Protein AF-A0A534LJ75-F1 (afdb_monomer_lite)

Structure (mmCIF, N/CA/C/O backbone):
data_AF-A0A534LJ75-F1
#
_entry.id   AF-A0A534LJ75-F1
#
loop_
_atom_site.group_PDB
_atom_site.id
_atom_site.type_symbol
_atom_site.label_atom_id
_atom_site.label_alt_id
_atom_site.label_comp_id
_atom_site.label_asym_id
_atom_site.label_entity_id
_atom_site.label_seq_id
_atom_site.pdbx_PDB_ins_code
_atom_site.Cartn_x
_atom_site.Cartn_y
_atom_site.Cartn_z
_atom_site.occupancy
_atom_site.B_iso_or_equiv
_atom_site.auth_seq_id
_atom_site.auth_comp_id
_atom_site.auth_asym_id
_atom_site.auth_atom_id
_atom_site.pdbx_PDB_model_num
ATOM 1 N N . MET A 1 1 ? 40.874 8.052 -9.490 1.00 54.94 1 MET A N 1
ATOM 2 C CA . MET A 1 1 ? 39.662 7.259 -9.179 1.00 54.94 1 MET A CA 1
ATOM 3 C C . MET A 1 1 ? 38.559 7.727 -10.113 1.00 54.94 1 MET A C 1
ATOM 5 O O . MET A 1 1 ? 38.225 8.900 -10.085 1.00 54.94 1 MET A O 1
ATOM 9 N N . THR A 1 2 ? 38.122 6.876 -11.039 1.00 57.59 2 THR A N 1
ATOM 10 C CA . THR A 1 2 ? 37.406 7.280 -12.259 1.00 57.59 2 THR A CA 1
ATOM 11 C C . THR A 1 2 ? 35.948 7.669 -11.994 1.00 57.59 2 THR A C 1
ATOM 13 O O . THR A 1 2 ? 35.212 6.943 -11.323 1.00 57.59 2 THR A O 1
ATOM 16 N N . ALA A 1 3 ? 35.532 8.816 -12.541 1.00 67.00 3 ALA A N 1
ATOM 17 C CA . ALA A 1 3 ? 34.209 9.431 -12.376 1.00 67.00 3 ALA A CA 1
ATOM 18 C C . ALA A 1 3 ? 33.024 8.494 -12.701 1.00 67.00 3 ALA A C 1
ATOM 20 O O . ALA A 1 3 ? 31.932 8.661 -12.165 1.00 67.00 3 ALA A O 1
ATOM 21 N N . GLU A 1 4 ? 33.240 7.465 -13.522 1.00 65.06 4 GLU A N 1
ATOM 22 C CA . GLU A 1 4 ? 32.269 6.401 -13.811 1.00 65.06 4 GLU A CA 1
ATOM 23 C C . GLU A 1 4 ? 31.831 5.614 -12.569 1.00 65.06 4 GLU A C 1
ATOM 25 O O . GLU A 1 4 ? 30.637 5.414 -12.357 1.00 65.06 4 GLU A O 1
ATOM 30 N N . ARG A 1 5 ? 32.763 5.223 -11.686 1.00 68.62 5 ARG A N 1
ATOM 31 C CA . ARG A 1 5 ? 32.411 4.461 -10.470 1.00 68.62 5 ARG A CA 1
ATOM 32 C C . ARG A 1 5 ? 31.616 5.299 -9.473 1.00 68.62 5 ARG A C 1
ATOM 34 O O . ARG A 1 5 ? 30.795 4.757 -8.739 1.00 68.62 5 ARG A O 1
ATOM 41 N N . GLN A 1 6 ? 31.850 6.611 -9.445 1.00 69.31 6 GLN A N 1
ATOM 42 C CA . GLN A 1 6 ? 31.080 7.536 -8.611 1.00 69.31 6 GLN A CA 1
ATOM 43 C C . GLN A 1 6 ? 29.650 7.703 -9.133 1.00 69.31 6 GLN A C 1
ATOM 45 O O . GLN A 1 6 ? 28.719 7.671 -8.333 1.00 69.31 6 GLN A O 1
ATOM 50 N N . LYS A 1 7 ? 29.460 7.792 -10.457 1.00 71.56 7 LYS A N 1
ATOM 51 C CA . LYS A 1 7 ? 28.126 7.838 -11.078 1.00 71.56 7 LYS A CA 1
ATOM 52 C C . LYS A 1 7 ? 27.328 6.557 -10.820 1.00 71.56 7 LYS A C 1
ATOM 54 O O . LYS A 1 7 ? 26.170 6.644 -10.428 1.00 71.56 7 LYS A O 1
ATOM 59 N N . ILE A 1 8 ? 27.958 5.387 -10.956 1.00 75.38 8 ILE A N 1
ATOM 60 C CA . ILE A 1 8 ? 27.318 4.088 -10.676 1.00 75.38 8 ILE A CA 1
ATOM 61 C C . ILE A 1 8 ? 26.904 3.991 -9.201 1.00 75.38 8 ILE A C 1
ATOM 63 O O . ILE A 1 8 ? 25.769 3.635 -8.897 1.00 75.38 8 ILE A O 1
ATOM 67 N N . ARG A 1 9 ? 27.784 4.390 -8.274 1.00 75.50 9 ARG A N 1
ATOM 68 C CA . ARG A 1 9 ? 27.487 4.373 -6.833 1.00 75.50 9 ARG A CA 1
ATOM 69 C C . ARG A 1 9 ? 26.383 5.369 -6.448 1.00 75.50 9 ARG A C 1
ATOM 71 O O . ARG A 1 9 ? 25.572 5.070 -5.577 1.00 75.50 9 ARG A O 1
ATOM 78 N N . ALA A 1 10 ? 26.331 6.531 -7.099 1.00 77.19 10 ALA A N 1
ATOM 79 C CA . ALA A 1 10 ? 25.258 7.505 -6.910 1.00 77.19 10 ALA A CA 1
ATOM 80 C C . ALA A 1 10 ? 23.911 6.987 -7.443 1.00 77.19 10 ALA A C 1
ATOM 82 O O . ALA A 1 10 ? 22.894 7.148 -6.775 1.00 77.19 10 ALA A O 1
ATOM 83 N N . ALA A 1 11 ? 23.906 6.316 -8.599 1.00 74.44 11 ALA A N 1
ATOM 84 C CA . ALA A 1 11 ? 22.708 5.687 -9.153 1.00 74.44 11 ALA A CA 1
ATOM 85 C C . ALA A 1 11 ? 22.174 4.567 -8.243 1.00 74.44 11 ALA A C 1
ATOM 87 O O . ALA A 1 11 ? 20.975 4.503 -7.980 1.00 74.44 11 ALA A O 1
ATOM 88 N N . GLU A 1 12 ? 23.057 3.732 -7.694 1.00 78.88 12 GLU A N 1
ATOM 89 C CA . GLU A 1 12 ? 22.684 2.676 -6.748 1.00 78.88 12 GLU A CA 1
ATOM 90 C C . GLU A 1 12 ? 22.124 3.248 -5.435 1.00 78.88 12 GLU A C 1
ATOM 92 O O . GLU A 1 12 ? 21.124 2.759 -4.904 1.00 78.88 12 GLU A O 1
ATOM 97 N N . TRP A 1 13 ? 22.721 4.330 -4.927 1.00 83.50 13 TRP A N 1
ATOM 98 C CA . TRP A 1 13 ? 22.220 5.030 -3.745 1.00 83.50 13 TRP A CA 1
ATOM 99 C C . TRP A 1 13 ? 20.840 5.655 -3.988 1.00 83.50 13 TRP A C 1
ATOM 101 O O . TRP A 1 13 ? 19.935 5.462 -3.177 1.00 83.50 13 TRP A O 1
ATOM 111 N N . LEU A 1 14 ? 20.647 6.325 -5.129 1.00 78.56 14 LEU A N 1
ATOM 112 C CA . LEU A 1 14 ? 19.354 6.891 -5.528 1.00 78.56 14 LEU A CA 1
ATOM 113 C C . LEU A 1 14 ? 18.283 5.810 -5.686 1.00 78.56 14 LEU A C 1
ATOM 115 O O . LEU A 1 14 ? 17.156 5.996 -5.232 1.00 78.56 14 LEU A O 1
ATOM 119 N N . TYR A 1 15 ? 18.631 4.665 -6.273 1.00 77.19 15 TYR A N 1
ATOM 120 C CA . TYR A 1 15 ? 17.716 3.535 -6.403 1.00 77.19 15 TYR A CA 1
ATOM 121 C C . TYR A 1 15 ? 17.271 3.004 -5.033 1.00 77.19 15 TYR A C 1
ATOM 123 O O . TYR A 1 15 ? 16.075 2.850 -4.786 1.00 77.1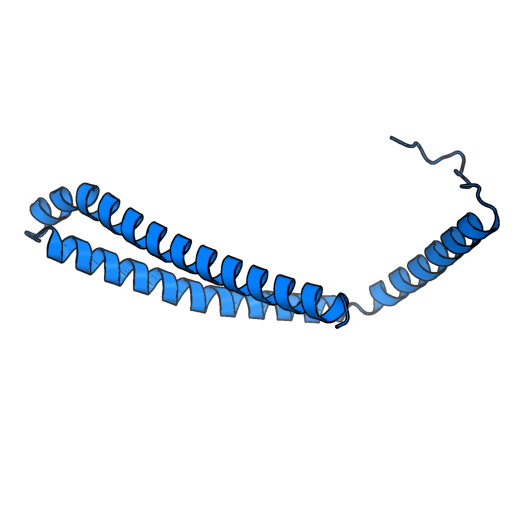9 15 TYR A O 1
ATOM 131 N N . ARG A 1 16 ? 18.211 2.796 -4.102 1.00 80.44 16 ARG A N 1
ATOM 132 C CA . ARG A 1 16 ? 17.905 2.342 -2.733 1.00 80.44 16 ARG A CA 1
ATOM 133 C C . ARG A 1 16 ? 17.085 3.362 -1.948 1.00 80.44 16 ARG A C 1
ATOM 135 O O . ARG A 1 16 ? 16.189 2.973 -1.196 1.00 80.44 16 ARG A O 1
ATOM 142 N N . TRP A 1 17 ? 17.371 4.649 -2.132 1.00 77.94 17 TRP A N 1
ATOM 143 C CA . TRP A 1 17 ? 16.600 5.738 -1.539 1.00 77.94 17 TRP A CA 1
ATOM 144 C C . TRP A 1 17 ? 15.164 5.741 -2.061 1.00 77.94 17 TRP A C 1
ATOM 146 O O . TRP A 1 17 ? 14.222 5.779 -1.275 1.00 77.94 17 TRP A O 1
ATOM 156 N N . ASN A 1 18 ? 14.988 5.641 -3.379 1.00 78.06 18 ASN A N 1
ATOM 157 C CA . ASN A 1 18 ? 13.671 5.602 -4.004 1.00 78.06 18 ASN A CA 1
ATOM 158 C C . ASN A 1 18 ? 12.859 4.385 -3.533 1.00 78.06 18 ASN A C 1
ATOM 160 O O . ASN A 1 18 ? 11.692 4.513 -3.171 1.00 78.06 18 ASN A O 1
ATOM 164 N N . LEU A 1 19 ? 13.503 3.219 -3.447 1.00 75.62 19 LEU A N 1
ATOM 165 C CA . LEU A 1 19 ? 12.875 1.988 -2.970 1.00 75.62 19 LEU A CA 1
ATOM 166 C C . LEU A 1 19 ? 12.444 2.113 -1.499 1.00 75.62 19 LEU A C 1
ATOM 168 O O . LEU A 1 19 ? 11.319 1.764 -1.150 1.00 75.62 19 LEU A O 1
ATOM 172 N N . SER A 1 20 ? 13.291 2.702 -0.652 1.00 73.12 20 SER A N 1
ATOM 173 C CA . SER A 1 20 ? 12.959 2.979 0.754 1.00 73.12 20 SER A CA 1
ATOM 174 C C . SER A 1 20 ? 11.810 3.981 0.889 1.00 73.12 20 SER A C 1
ATOM 176 O O . SER A 1 20 ? 10.876 3.745 1.651 1.00 73.12 20 SER A O 1
ATOM 178 N N . SER A 1 21 ? 11.841 5.071 0.119 1.00 73.50 21 SER A N 1
ATOM 179 C CA . SER A 1 21 ? 10.791 6.097 0.113 1.00 73.50 21 SER A CA 1
ATOM 180 C C . SER A 1 21 ? 9.439 5.519 -0.316 1.00 73.50 21 SER A C 1
ATOM 182 O O . SER A 1 21 ? 8.412 5.799 0.300 1.00 73.50 21 SER A O 1
ATOM 184 N N . SER A 1 22 ? 9.444 4.638 -1.321 1.00 73.88 22 SER A N 1
ATOM 185 C CA . SER A 1 22 ? 8.246 3.934 -1.781 1.00 73.88 22 SER A CA 1
ATOM 186 C C . SER A 1 22 ? 7.654 3.031 -0.691 1.00 73.88 22 SER A C 1
ATOM 188 O O . SER A 1 22 ? 6.453 3.104 -0.430 1.00 73.88 22 SER A O 1
ATOM 190 N N . ILE A 1 23 ? 8.485 2.249 0.009 1.00 80.69 23 ILE A N 1
ATOM 191 C CA . ILE A 1 23 ? 8.030 1.393 1.118 1.00 80.69 23 ILE A CA 1
ATOM 192 C C . ILE A 1 23 ? 7.443 2.234 2.257 1.00 80.69 23 ILE A C 1
ATOM 194 O O . ILE A 1 23 ? 6.367 1.916 2.762 1.00 80.69 23 ILE A O 1
ATOM 198 N N . ILE A 1 24 ? 8.115 3.322 2.645 1.00 81.25 24 ILE A N 1
ATOM 199 C CA . ILE A 1 24 ? 7.640 4.220 3.708 1.00 81.25 24 ILE A CA 1
ATOM 200 C C . ILE A 1 24 ? 6.282 4.822 3.335 1.00 81.25 24 ILE A C 1
ATOM 202 O O . ILE A 1 24 ? 5.382 4.852 4.173 1.00 81.25 24 ILE A O 1
ATOM 206 N N . GLY A 1 25 ? 6.112 5.244 2.078 1.00 82.31 25 GLY A N 1
ATOM 207 C CA . GLY A 1 25 ? 4.839 5.747 1.570 1.00 82.31 25 GLY A CA 1
ATOM 208 C C . GLY A 1 25 ? 3.711 4.728 1.724 1.00 82.31 25 GLY A C 1
ATOM 209 O O . GLY A 1 25 ? 2.671 5.058 2.283 1.00 82.31 25 GLY A O 1
ATOM 210 N N . ILE A 1 26 ? 3.941 3.473 1.323 1.00 83.06 26 ILE A N 1
ATOM 211 C CA . ILE A 1 26 ? 2.951 2.391 1.455 1.00 83.06 26 ILE A CA 1
ATOM 212 C C . ILE A 1 26 ? 2.562 2.179 2.922 1.00 83.06 26 ILE A C 1
ATOM 214 O O . ILE A 1 26 ? 1.375 2.130 3.247 1.00 83.06 26 ILE A O 1
ATOM 218 N N . VAL A 1 27 ? 3.546 2.087 3.820 1.00 84.06 27 VAL A N 1
ATOM 219 C CA . VAL A 1 27 ? 3.294 1.898 5.257 1.00 84.06 27 VAL A CA 1
ATOM 220 C C . VAL A 1 27 ? 2.492 3.069 5.824 1.00 84.06 27 VAL A C 1
ATOM 222 O O . VAL A 1 27 ? 1.510 2.855 6.535 1.00 84.06 27 VAL A O 1
ATOM 225 N N . PHE A 1 28 ? 2.861 4.302 5.475 1.00 88.00 28 PHE A N 1
ATOM 226 C CA . PHE A 1 28 ? 2.150 5.496 5.918 1.00 88.00 28 PHE A CA 1
ATOM 227 C C . PHE A 1 28 ? 0.707 5.532 5.402 1.00 88.00 28 PHE A C 1
ATOM 229 O O . PHE A 1 28 ? -0.210 5.839 6.165 1.00 88.00 28 PHE A O 1
ATOM 236 N N . THR A 1 29 ? 0.474 5.167 4.138 1.00 85.81 29 THR A N 1
ATOM 237 C CA . THR A 1 29 ? -0.875 5.070 3.570 1.00 85.81 29 THR A CA 1
ATOM 238 C C . THR A 1 29 ? -1.716 4.023 4.298 1.00 85.81 29 THR A C 1
ATOM 240 O O . THR A 1 29 ? -2.858 4.316 4.641 1.00 85.81 29 THR A O 1
ATOM 243 N N . ILE A 1 30 ? -1.163 2.841 4.596 1.00 86.69 30 ILE A N 1
ATOM 244 C CA . ILE A 1 30 ? -1.877 1.786 5.335 1.00 86.69 30 ILE A CA 1
ATOM 245 C C . ILE A 1 30 ? -2.233 2.257 6.749 1.00 86.69 30 ILE A C 1
ATOM 247 O O . ILE A 1 30 ? -3.378 2.109 7.171 1.00 86.69 30 ILE A O 1
ATOM 251 N N . LEU A 1 31 ? -1.285 2.865 7.470 1.00 87.75 31 LEU A N 1
ATOM 252 C CA . LEU A 1 31 ? -1.520 3.388 8.819 1.00 87.75 31 LEU A CA 1
ATOM 253 C C . LEU A 1 31 ? -2.562 4.512 8.827 1.00 87.75 31 LEU A C 1
ATOM 255 O O . LEU A 1 31 ? -3.451 4.525 9.677 1.00 87.75 31 LEU A O 1
ATOM 259 N N . THR A 1 32 ? -2.488 5.427 7.859 1.00 87.75 32 THR A N 1
ATOM 260 C CA . THR A 1 32 ? -3.455 6.524 7.711 1.00 87.75 32 THR A CA 1
ATOM 261 C C . THR A 1 32 ? -4.843 5.980 7.405 1.00 87.75 32 THR A C 1
ATOM 263 O O . THR A 1 32 ? -5.814 6.363 8.054 1.00 87.75 32 THR A O 1
ATOM 266 N N . PHE A 1 33 ? -4.937 5.041 6.462 1.00 87.88 33 PHE A N 1
ATOM 267 C CA . PHE A 1 33 ? -6.186 4.372 6.119 1.00 87.88 33 PHE A CA 1
ATOM 268 C C . PHE A 1 33 ? -6.783 3.676 7.344 1.00 87.88 33 PHE A C 1
ATOM 270 O O . PHE A 1 33 ? -7.944 3.911 7.669 1.00 87.88 33 PHE A O 1
ATOM 277 N N . MET A 1 34 ? -5.982 2.895 8.075 1.00 89.06 34 MET A N 1
ATOM 278 C CA . MET A 1 34 ? -6.412 2.256 9.316 1.00 89.06 34 MET A CA 1
ATOM 279 C C . MET A 1 34 ? -6.925 3.267 10.337 1.00 89.06 34 MET A C 1
ATOM 281 O O . MET A 1 34 ? -8.001 3.058 10.889 1.00 89.06 34 MET A O 1
ATOM 285 N N . GLY A 1 35 ? -6.189 4.350 10.593 1.00 87.25 35 GLY A N 1
ATOM 286 C CA . GLY A 1 35 ? -6.583 5.362 11.572 1.00 87.25 35 GLY A CA 1
ATOM 287 C C . GLY A 1 35 ? -7.906 6.032 11.206 1.00 87.25 35 GLY A C 1
ATOM 288 O O . GLY A 1 35 ? -8.835 6.055 12.013 1.00 87.25 35 GLY A O 1
ATOM 289 N N . VAL A 1 36 ? -8.023 6.508 9.963 1.00 90.62 36 VAL A N 1
ATOM 290 C CA . VAL A 1 36 ? -9.232 7.177 9.463 1.00 90.62 36 VAL A CA 1
ATOM 291 C C . VAL A 1 36 ? -10.429 6.230 9.492 1.00 90.62 36 VAL A C 1
ATOM 293 O O . VAL A 1 36 ? -11.469 6.572 10.052 1.00 90.62 36 VAL A O 1
ATOM 296 N N . PHE A 1 37 ? -10.292 5.017 8.956 1.00 88.62 37 PHE A N 1
ATOM 297 C CA . PHE A 1 37 ? -11.403 4.066 8.912 1.00 88.62 37 PHE A CA 1
ATOM 298 C C . PHE A 1 37 ? -11.774 3.527 10.292 1.00 88.62 37 PHE A C 1
ATOM 300 O O . PHE A 1 37 ? -12.952 3.296 10.539 1.00 88.62 37 PHE A O 1
ATOM 307 N N . THR A 1 38 ? -10.823 3.384 11.216 1.00 87.88 38 THR A N 1
ATOM 308 C CA . THR A 1 38 ? -11.130 2.999 12.603 1.00 87.88 38 THR A CA 1
ATOM 309 C C . THR A 1 38 ? -11.944 4.079 13.307 1.00 87.88 38 THR A C 1
ATOM 311 O O . THR A 1 38 ? -12.872 3.752 14.039 1.00 87.88 38 THR A O 1
ATOM 314 N N . LEU A 1 39 ? -11.649 5.361 13.076 1.00 88.56 39 LEU A N 1
ATOM 315 C CA . LEU A 1 39 ? -12.428 6.460 13.652 1.00 88.56 39 LEU A CA 1
ATOM 316 C C . LEU A 1 39 ? -13.819 6.578 13.020 1.00 88.56 39 LEU A C 1
ATOM 318 O O . LEU A 1 39 ? -14.794 6.794 13.732 1.00 88.56 39 LEU A O 1
ATOM 322 N N . VAL A 1 40 ? -13.921 6.404 11.701 1.00 89.75 40 VAL A N 1
ATOM 323 C CA . VAL A 1 40 ? -15.192 6.520 10.967 1.00 89.75 40 VAL A CA 1
ATOM 324 C C . VAL A 1 40 ? -16.112 5.325 11.226 1.00 89.75 40 VAL A C 1
ATOM 326 O O . VAL A 1 40 ? -17.304 5.499 11.464 1.00 89.75 40 VAL A O 1
ATOM 329 N N . LEU A 1 41 ? -15.576 4.103 11.187 1.00 85.50 41 LEU A N 1
ATOM 330 C CA . LEU A 1 41 ? -16.351 2.872 11.358 1.00 85.50 41 LEU A CA 1
ATOM 331 C C . LEU A 1 41 ? -16.439 2.424 12.818 1.00 85.50 41 LEU A C 1
ATOM 333 O O . LEU A 1 41 ? -17.324 1.641 13.152 1.00 85.50 41 LEU A O 1
ATOM 337 N N . GLY A 1 42 ? -15.559 2.914 13.692 1.00 84.38 42 GLY A N 1
ATOM 338 C CA . GLY A 1 42 ? -15.537 2.587 15.118 1.00 84.38 42 GLY A CA 1
ATOM 339 C C . GLY A 1 42 ? -16.907 2.700 15.787 1.00 84.38 42 GLY A C 1
ATOM 340 O O . GLY A 1 42 ? -17.359 1.697 16.341 1.00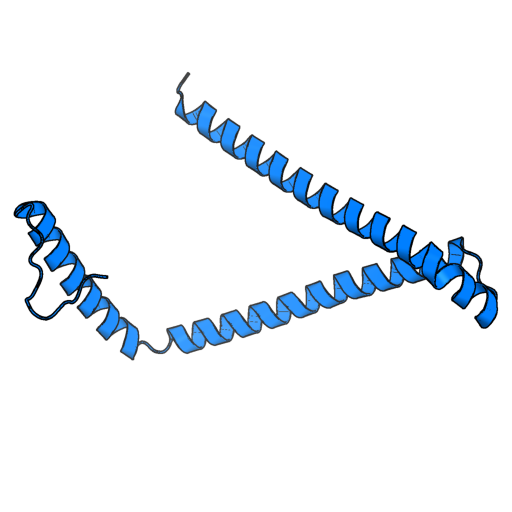 84.38 42 GLY A O 1
ATOM 341 N N . PRO A 1 43 ? -17.616 3.841 15.679 1.00 86.12 43 PRO A N 1
ATOM 342 C CA . PRO A 1 43 ? -18.964 3.996 16.227 1.00 86.12 43 PRO A CA 1
ATOM 343 C C . PRO A 1 43 ? -19.947 2.966 15.663 1.00 86.12 43 PRO A C 1
ATOM 345 O O . PRO A 1 43 ? -20.633 2.290 16.420 1.00 86.12 43 PRO A O 1
ATOM 348 N N . ILE A 1 44 ? -19.937 2.756 14.342 1.00 86.06 44 ILE A N 1
ATOM 349 C CA . ILE A 1 44 ? -20.844 1.823 13.657 1.00 86.06 44 ILE A CA 1
ATOM 350 C C . ILE A 1 44 ? -20.627 0.386 14.146 1.00 86.06 44 ILE A C 1
ATOM 352 O O . ILE A 1 44 ? -21.591 -0.328 14.423 1.00 86.06 44 ILE A O 1
ATOM 356 N N . PHE A 1 45 ? -19.372 -0.050 14.277 1.00 82.88 45 PHE A N 1
ATOM 357 C CA . PHE A 1 45 ? -19.052 -1.387 14.782 1.00 82.88 45 PHE A CA 1
ATOM 358 C C . PHE A 1 45 ? -19.324 -1.531 16.280 1.00 82.88 45 PHE A C 1
ATOM 360 O O . PHE A 1 45 ? -19.770 -2.593 16.714 1.00 82.88 45 PHE A O 1
ATOM 367 N N . THR A 1 46 ? -19.105 -0.473 17.060 1.00 84.69 46 THR A N 1
ATOM 368 C CA . THR A 1 46 ? -19.396 -0.471 18.500 1.00 84.69 46 THR A CA 1
ATOM 369 C C . THR A 1 46 ? -20.902 -0.582 18.738 1.00 84.69 46 THR A C 1
ATOM 371 O O . THR A 1 46 ? -21.337 -1.409 19.530 1.00 84.69 46 THR A O 1
ATOM 374 N N . GLU A 1 47 ? -21.714 0.180 18.005 1.00 85.69 47 GLU A N 1
ATOM 375 C CA . GLU A 1 47 ? -23.175 0.184 18.143 1.00 85.69 47 GLU A CA 1
ATOM 376 C C . GLU A 1 47 ? -23.831 -1.099 17.617 1.00 85.69 47 GLU A C 1
ATOM 378 O O . GLU A 1 47 ? -24.771 -1.608 18.222 1.00 85.69 47 GLU A O 1
ATOM 383 N N . ARG A 1 48 ? -23.355 -1.638 16.486 1.00 85.19 48 ARG A N 1
ATOM 384 C CA . ARG A 1 48 ? -23.958 -2.819 15.838 1.00 85.19 48 ARG A CA 1
ATOM 385 C C . ARG A 1 48 ? -23.474 -4.145 16.419 1.00 85.19 48 ARG A C 1
ATOM 387 O O . ARG A 1 48 ? -24.251 -5.092 16.479 1.00 85.19 48 ARG A O 1
ATOM 394 N N . PHE A 1 49 ? -22.195 -4.226 16.781 1.00 81.50 49 PHE A N 1
ATOM 395 C CA . PHE A 1 49 ? -21.525 -5.481 17.139 1.00 81.50 49 PHE A CA 1
ATOM 396 C C . PHE A 1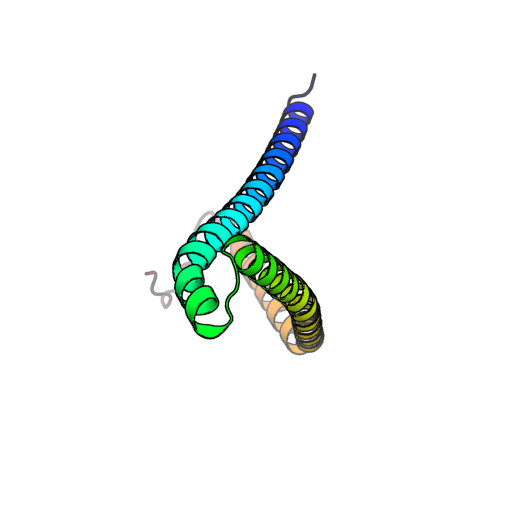 49 ? -20.906 -5.464 18.543 1.00 81.50 49 PHE A C 1
ATOM 398 O O . PHE A 1 49 ? -20.410 -6.494 18.991 1.00 81.50 49 PHE A O 1
ATOM 405 N N . GLY A 1 50 ? -20.922 -4.326 19.249 1.00 83.88 50 GLY A N 1
ATOM 406 C CA . GLY A 1 50 ? -20.322 -4.204 20.581 1.00 83.88 50 GLY A CA 1
ATOM 407 C C . GLY A 1 50 ? -18.791 -4.233 20.582 1.00 83.88 50 GLY A C 1
ATOM 408 O O . GLY A 1 50 ? -18.190 -4.459 21.632 1.00 83.88 50 GLY A O 1
ATOM 409 N N . PHE A 1 5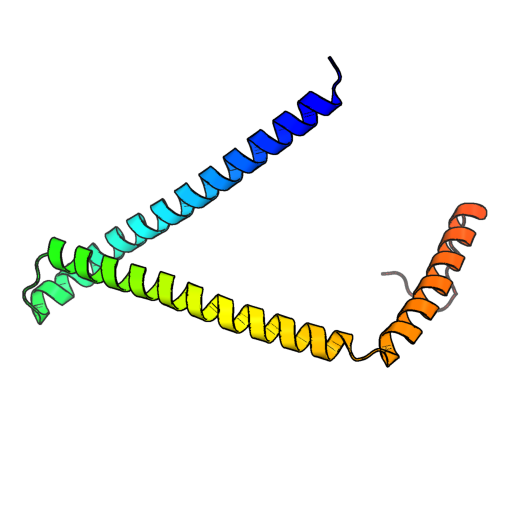1 ? -18.142 -4.047 19.428 1.00 87.25 51 PHE A N 1
ATOM 410 C CA . PHE A 1 51 ? -16.683 -4.100 19.341 1.00 87.25 51 PHE A CA 1
ATOM 411 C C . PHE A 1 51 ? -16.020 -2.845 19.898 1.00 87.25 51 PHE A C 1
ATOM 413 O O . PHE A 1 51 ? -16.498 -1.731 19.728 1.00 87.25 51 PHE A O 1
ATOM 420 N N . THR A 1 52 ? -14.858 -3.030 20.518 1.00 87.38 52 THR A N 1
ATOM 421 C CA . THR A 1 52 ? -13.987 -1.915 20.913 1.00 87.38 52 THR A CA 1
ATOM 422 C C . THR A 1 52 ? -13.243 -1.344 19.702 1.00 87.38 52 THR A C 1
ATOM 424 O O . THR A 1 52 ? -12.989 -2.054 18.728 1.00 87.38 52 THR A O 1
ATOM 427 N N . TYR A 1 53 ? -12.795 -0.085 19.777 1.00 83.69 53 TYR A N 1
ATOM 428 C CA . TYR A 1 53 ? -11.983 0.539 18.718 1.00 83.69 53 TYR A CA 1
ATOM 429 C C . TYR A 1 53 ? -10.752 -0.294 18.325 1.00 83.69 53 TYR A C 1
ATOM 431 O O . TYR A 1 53 ? -10.410 -0.367 17.147 1.00 83.69 53 TYR A O 1
ATOM 439 N N . PHE A 1 54 ? -10.117 -0.971 19.288 1.00 85.56 54 PHE A N 1
ATOM 440 C CA . PHE A 1 54 ? -8.976 -1.849 19.022 1.00 85.56 54 PHE A CA 1
ATOM 441 C C . PHE A 1 54 ? -9.364 -3.082 18.192 1.00 85.56 54 PHE A C 1
ATOM 443 O O . PHE A 1 54 ? -8.666 -3.436 17.245 1.00 85.56 54 PHE A O 1
ATOM 450 N N . GLN A 1 55 ? -10.497 -3.717 18.507 1.00 86.75 55 GLN A N 1
ATOM 451 C CA . GLN A 1 55 ? -11.007 -4.856 17.736 1.00 86.75 55 GLN A CA 1
ATOM 452 C C . GLN A 1 55 ? -11.392 -4.441 16.314 1.00 86.75 55 GLN A C 1
ATOM 454 O O . GLN A 1 55 ? -11.042 -5.137 15.362 1.00 86.75 55 GLN A O 1
ATOM 459 N N . THR A 1 56 ? -12.037 -3.282 16.156 1.00 86.69 56 THR A N 1
ATOM 460 C CA . THR A 1 56 ? -12.355 -2.714 14.839 1.00 86.69 56 THR A CA 1
ATOM 461 C C . THR A 1 56 ? -11.085 -2.449 14.028 1.00 86.69 56 THR A C 1
ATOM 463 O O . THR A 1 56 ? -11.015 -2.838 12.863 1.00 86.69 56 THR A O 1
ATOM 466 N N . ALA A 1 57 ? -10.048 -1.870 14.642 1.00 86.81 57 ALA A N 1
ATOM 467 C CA . ALA A 1 57 ? -8.760 -1.644 13.984 1.00 86.81 57 ALA A CA 1
ATOM 468 C C . ALA A 1 57 ? -8.103 -2.955 13.525 1.00 86.81 57 ALA A C 1
ATOM 470 O O . ALA A 1 57 ? -7.586 -3.032 12.412 1.00 86.81 57 ALA A O 1
ATOM 471 N N . LEU A 1 58 ? -8.146 -3.998 14.359 1.00 89.88 58 LEU A N 1
ATOM 472 C CA . LEU A 1 58 ? -7.556 -5.300 14.050 1.00 89.88 58 LEU A CA 1
ATOM 473 C C . LEU A 1 58 ? -8.305 -6.007 12.910 1.00 89.88 58 LEU A C 1
ATOM 475 O O . LEU A 1 58 ? -7.673 -6.549 12.004 1.00 89.88 58 LEU A O 1
ATOM 479 N N . LEU A 1 59 ? -9.639 -5.945 12.900 1.00 88.50 59 LEU A N 1
ATOM 480 C CA . LEU A 1 59 ? -10.456 -6.459 11.796 1.00 88.50 59 LEU A CA 1
ATOM 481 C C . LEU A 1 59 ? -10.163 -5.728 10.484 1.00 88.50 59 LEU A C 1
ATOM 483 O O . LEU A 1 59 ? -9.962 -6.373 9.455 1.00 88.50 59 LEU A O 1
ATOM 487 N N . LEU A 1 60 ? -10.090 -4.395 10.519 1.00 88.19 60 LEU A N 1
ATOM 488 C CA . LEU A 1 60 ? -9.734 -3.592 9.350 1.00 88.19 60 LEU A CA 1
ATOM 489 C C . LEU A 1 60 ? -8.323 -3.916 8.853 1.00 88.19 60 LEU A C 1
ATOM 491 O O . LEU A 1 60 ? -8.118 -4.036 7.649 1.00 88.19 60 LEU A O 1
ATOM 495 N N . PHE A 1 61 ? -7.366 -4.122 9.758 1.00 88.88 61 PHE A N 1
ATOM 496 C CA . PHE A 1 61 ? -6.009 -4.523 9.396 1.00 88.88 61 PHE A CA 1
ATOM 497 C C . PHE A 1 61 ? -5.978 -5.874 8.671 1.00 88.88 61 PHE A C 1
ATOM 499 O O . PHE A 1 61 ? -5.368 -5.987 7.607 1.00 88.88 61 PHE A O 1
ATOM 506 N N . LEU A 1 62 ? -6.676 -6.886 9.199 1.00 91.56 62 LEU A N 1
ATOM 507 C CA . LEU A 1 62 ? -6.778 -8.201 8.557 1.00 91.56 62 LEU A CA 1
ATOM 508 C C . LEU A 1 62 ? -7.486 -8.124 7.202 1.00 91.56 62 LEU A C 1
ATOM 510 O O . LEU A 1 62 ? -7.057 -8.770 6.246 1.00 91.56 62 LEU A O 1
ATOM 514 N N . PHE A 1 63 ? -8.537 -7.311 7.101 1.00 90.25 63 PHE A N 1
ATOM 515 C CA . PHE A 1 63 ? -9.237 -7.079 5.844 1.00 90.25 63 PHE A CA 1
ATOM 516 C C . PHE A 1 63 ? -8.312 -6.453 4.794 1.00 90.25 63 PHE A C 1
ATOM 518 O O . PHE A 1 63 ? -8.219 -6.958 3.678 1.00 90.25 63 PHE A O 1
ATOM 525 N N . VAL A 1 64 ? -7.571 -5.404 5.161 1.00 88.38 64 VAL A N 1
ATOM 526 C CA . VAL A 1 64 ? -6.603 -4.746 4.272 1.00 88.38 64 VAL A CA 1
ATOM 527 C C . VAL A 1 64 ? -5.502 -5.717 3.845 1.00 88.38 64 VAL A C 1
ATOM 529 O O . VAL A 1 64 ? -5.192 -5.784 2.658 1.00 88.38 64 VAL A O 1
ATOM 532 N N . LEU A 1 65 ? -4.958 -6.524 4.761 1.00 90.38 65 LEU A N 1
ATOM 533 C CA . LEU A 1 65 ? -4.005 -7.587 4.421 1.00 90.38 65 LEU A CA 1
ATOM 534 C C . LEU A 1 65 ? -4.587 -8.573 3.402 1.00 90.38 65 LEU A C 1
ATOM 536 O O . LEU A 1 65 ? -3.926 -8.899 2.417 1.00 90.38 65 LEU A O 1
ATOM 540 N N . GLY A 1 66 ? -5.832 -9.008 3.607 1.00 91.38 66 GLY A N 1
ATOM 541 C CA . GLY A 1 66 ? -6.541 -9.883 2.677 1.00 91.38 66 GLY A CA 1
ATOM 542 C C . GLY A 1 66 ? -6.704 -9.258 1.291 1.00 91.38 66 GLY A C 1
ATOM 543 O O . GLY A 1 66 ? -6.444 -9.922 0.289 1.00 91.38 66 GLY A O 1
ATOM 544 N N . VAL A 1 67 ? -7.058 -7.971 1.222 1.00 88.62 67 VAL A N 1
ATOM 545 C CA . VAL A 1 67 ? -7.163 -7.224 -0.041 1.00 88.62 67 VAL A CA 1
ATOM 546 C C . VAL A 1 67 ? -5.801 -7.093 -0.722 1.00 88.62 67 VAL A C 1
ATOM 548 O O . VAL A 1 67 ? -5.714 -7.337 -1.920 1.00 88.62 67 VAL A O 1
ATOM 551 N N . ILE A 1 68 ? -4.732 -6.770 0.012 1.00 86.62 68 ILE A N 1
ATOM 552 C CA . ILE A 1 68 ? -3.373 -6.650 -0.544 1.00 86.62 68 ILE A CA 1
ATOM 553 C C . ILE A 1 68 ? -2.908 -7.988 -1.128 1.00 86.62 68 ILE A C 1
ATOM 555 O O . ILE A 1 68 ? -2.448 -8.036 -2.269 1.00 86.62 68 ILE A O 1
ATOM 559 N N . ILE A 1 69 ? -3.059 -9.084 -0.379 1.00 88.81 69 ILE A N 1
ATOM 560 C CA . ILE A 1 69 ? -2.676 -10.426 -0.838 1.00 88.81 69 ILE A CA 1
ATOM 561 C C . ILE A 1 69 ? -3.537 -10.843 -2.035 1.00 88.81 69 ILE A C 1
ATOM 563 O O . ILE A 1 69 ? -3.008 -11.296 -3.050 1.00 88.81 69 ILE A O 1
ATOM 567 N N . GLY A 1 70 ? -4.855 -10.654 -1.944 1.00 89.56 70 GLY A N 1
ATOM 568 C CA . GLY A 1 70 ? -5.793 -10.978 -3.016 1.00 89.56 70 GLY A CA 1
ATOM 569 C C . GLY A 1 70 ? -5.497 -10.201 -4.296 1.00 89.56 70 GLY A C 1
ATOM 570 O O . GLY A 1 70 ? -5.467 -10.787 -5.377 1.00 89.56 70 GLY A O 1
ATOM 571 N N . PHE A 1 71 ? -5.197 -8.908 -4.177 1.00 88.06 71 PHE A N 1
ATOM 572 C CA . PHE A 1 71 ? -4.811 -8.067 -5.302 1.00 88.06 71 PHE A CA 1
ATOM 573 C C . PHE A 1 71 ? -3.461 -8.485 -5.888 1.00 88.06 71 PHE A C 1
ATOM 575 O O . PHE A 1 71 ? -3.331 -8.529 -7.106 1.00 88.06 71 PHE A O 1
ATOM 582 N N . GLY A 1 72 ? -2.488 -8.872 -5.058 1.00 84.88 72 GLY A N 1
ATOM 583 C CA . GLY A 1 72 ? -1.209 -9.421 -5.520 1.00 84.88 72 GLY A CA 1
ATOM 584 C C . GLY A 1 72 ? -1.378 -10.700 -6.346 1.00 84.88 72 GLY A C 1
ATOM 585 O O . GLY A 1 72 ? -0.830 -10.811 -7.441 1.00 84.88 72 GLY A O 1
ATOM 586 N N . VAL A 1 73 ? -2.202 -11.640 -5.871 1.00 87.44 73 VAL A N 1
ATOM 587 C CA . VAL A 1 73 ? -2.532 -12.872 -6.612 1.00 87.44 73 VAL A CA 1
ATOM 588 C C . VAL A 1 73 ? -3.314 -12.562 -7.893 1.00 87.44 73 VAL A C 1
ATOM 590 O O . VAL A 1 73 ? -3.095 -13.192 -8.929 1.00 87.44 73 VAL A O 1
ATOM 593 N N . TYR A 1 74 ? -4.225 -11.590 -7.843 1.00 85.38 74 TYR A N 1
ATOM 594 C CA . TYR A 1 74 ? -4.995 -11.153 -9.003 1.00 85.38 74 TYR A CA 1
ATOM 595 C C . TYR A 1 74 ? -4.100 -10.516 -10.076 1.00 85.38 74 TYR A C 1
ATOM 597 O O . TYR A 1 74 ? -4.195 -10.885 -11.245 1.00 85.38 74 TYR A O 1
ATOM 605 N N . LEU A 1 75 ? -3.180 -9.630 -9.684 1.00 83.88 75 LEU A N 1
ATOM 606 C CA . LEU A 1 75 ? -2.196 -9.008 -10.573 1.00 83.88 75 LEU A CA 1
ATOM 607 C C . LEU A 1 75 ? -1.304 -10.041 -11.256 1.00 83.88 75 LEU A C 1
ATOM 609 O O . LEU A 1 75 ? -1.075 -9.919 -12.453 1.00 83.88 75 LEU A O 1
ATOM 613 N N . ASP A 1 76 ? -0.847 -11.077 -10.545 1.00 82.50 76 ASP A N 1
ATOM 614 C CA . ASP A 1 76 ? -0.049 -12.151 -11.154 1.00 82.50 76 ASP A CA 1
ATOM 615 C C . ASP A 1 76 ? -0.831 -12.885 -12.256 1.00 82.50 76 ASP A C 1
ATOM 617 O O . ASP A 1 76 ? -0.306 -13.147 -13.341 1.00 82.50 76 ASP A O 1
ATOM 621 N N . LYS A 1 77 ? -2.126 -13.150 -12.036 1.00 81.81 77 LYS A N 1
ATOM 622 C CA . LYS A 1 77 ? -2.991 -13.733 -13.074 1.00 81.81 77 LYS A CA 1
ATOM 623 C C . LYS A 1 77 ? -3.178 -12.794 -14.265 1.00 81.81 77 LYS A C 1
ATOM 625 O O . LYS A 1 77 ? -3.075 -13.249 -15.401 1.00 81.81 77 LYS A O 1
ATOM 630 N N . VAL A 1 78 ? -3.419 -11.507 -14.015 1.00 83.62 78 VAL A N 1
ATOM 631 C CA . VAL A 1 78 ? -3.619 -10.497 -15.068 1.00 83.62 78 VAL A CA 1
ATOM 632 C C . VAL A 1 78 ? -2.339 -10.271 -15.878 1.00 83.62 78 VAL A C 1
ATOM 634 O O . VAL A 1 78 ? -2.389 -10.170 -17.102 1.00 83.62 78 VAL A O 1
ATOM 637 N N . LEU A 1 79 ? -1.176 -10.253 -15.228 1.00 82.00 79 LEU A N 1
ATOM 638 C CA . LEU A 1 79 ? 0.121 -10.149 -15.896 1.00 82.00 79 LEU A CA 1
ATOM 639 C C . LEU A 1 79 ? 0.411 -11.386 -16.745 1.00 82.00 79 LEU A C 1
ATOM 641 O O . LEU A 1 79 ? 0.871 -11.246 -17.875 1.00 82.00 79 LEU A O 1
ATOM 645 N N . LYS A 1 80 ? 0.095 -12.588 -16.250 1.00 80.00 80 LYS A N 1
ATOM 646 C CA . LYS A 1 80 ? 0.188 -13.820 -17.047 1.00 80.00 80 LYS A CA 1
ATOM 647 C C . LYS A 1 80 ? -0.741 -13.788 -18.254 1.00 80.00 80 LYS A C 1
ATOM 649 O O . LYS A 1 80 ? -0.309 -14.167 -19.337 1.00 80.00 80 LYS A O 1
ATOM 654 N N . SER A 1 81 ? -1.975 -13.302 -18.104 1.00 75.31 81 SER A N 1
ATOM 655 C CA . SER A 1 81 ? -2.887 -13.171 -19.245 1.00 75.31 81 SER A CA 1
ATOM 656 C C . SER A 1 81 ? -2.421 -12.112 -20.243 1.00 75.31 81 SER A C 1
ATOM 658 O O . SER A 1 81 ? -2.459 -12.364 -21.439 1.00 75.31 81 SER A O 1
ATOM 660 N N . LEU A 1 82 ? -1.922 -10.962 -19.777 1.00 79.12 82 LEU A N 1
ATOM 661 C CA . LEU A 1 82 ? -1.341 -9.924 -20.638 1.00 79.12 82 LEU A CA 1
ATOM 662 C C . LEU A 1 82 ? -0.120 -10.446 -21.390 1.00 79.12 82 LEU A C 1
ATOM 664 O O . LEU A 1 82 ? 0.010 -10.203 -22.583 1.00 79.12 82 LEU A O 1
ATOM 668 N N . ARG A 1 83 ? 0.748 -11.203 -20.715 1.00 80.56 83 ARG A N 1
ATOM 669 C CA . ARG A 1 83 ? 1.903 -11.847 -21.339 1.00 80.56 83 ARG A CA 1
ATOM 670 C C . ARG A 1 83 ? 1.477 -12.857 -22.399 1.00 80.56 83 ARG A C 1
ATOM 672 O O . ARG A 1 83 ? 2.034 -12.837 -23.485 1.00 80.56 83 ARG A O 1
ATOM 679 N N . ALA A 1 84 ? 0.474 -13.683 -22.109 1.00 79.06 84 ALA A N 1
ATOM 680 C CA . ALA A 1 84 ? -0.058 -14.648 -23.066 1.00 79.06 84 ALA A CA 1
ATOM 681 C C . ALA A 1 84 ? -0.697 -13.964 -24.287 1.00 79.06 84 ALA A C 1
ATOM 683 O O . ALA A 1 84 ? -0.525 -14.436 -25.405 1.00 79.06 84 ALA A O 1
ATOM 684 N N . LEU A 1 85 ? -1.391 -12.836 -24.094 1.00 77.12 85 LEU A N 1
ATOM 685 C CA . LEU A 1 85 ? -1.930 -12.033 -25.195 1.00 77.12 85 LEU A CA 1
ATOM 686 C C . LEU A 1 85 ? -0.823 -11.365 -26.010 1.00 77.12 85 LEU A C 1
ATOM 688 O O . LEU A 1 85 ? -0.896 -11.373 -27.231 1.00 77.12 85 LEU A O 1
ATOM 692 N N . LEU A 1 86 ? 0.218 -10.847 -25.358 1.00 73.38 86 LEU A N 1
ATOM 693 C CA . LEU A 1 86 ? 1.366 -10.253 -26.036 1.00 73.38 86 LEU A CA 1
ATOM 694 C C . LEU A 1 86 ? 2.178 -11.305 -26.805 1.00 73.38 86 LEU A C 1
ATOM 696 O O . LEU A 1 86 ? 2.660 -11.022 -27.891 1.00 73.38 86 LEU A O 1
ATOM 700 N N . GLU A 1 87 ? 2.325 -12.519 -26.272 1.00 69.56 87 GLU A N 1
ATOM 701 C CA . GLU A 1 87 ? 2.959 -13.648 -26.966 1.00 69.56 87 GLU A CA 1
ATOM 702 C C . GLU A 1 87 ? 2.097 -14.137 -28.143 1.00 69.56 87 GLU A C 1
ATOM 704 O O . GLU A 1 87 ? 2.635 -14.415 -29.214 1.00 69.56 87 GLU A O 1
ATOM 709 N N . ALA A 1 88 ? 0.768 -14.158 -27.991 1.00 66.94 88 ALA A N 1
ATOM 710 C CA . ALA A 1 88 ? -0.166 -14.465 -29.074 1.00 66.94 88 ALA A CA 1
ATOM 711 C C . ALA A 1 88 ? -0.186 -13.378 -30.167 1.00 66.94 88 ALA A C 1
ATOM 713 O O . ALA A 1 88 ? -0.268 -13.697 -31.349 1.00 66.94 88 ALA A O 1
ATOM 714 N N . GLU A 1 89 ? -0.059 -12.103 -29.795 1.00 58.88 89 GLU A N 1
ATOM 715 C CA . GLU A 1 89 ? 0.052 -10.973 -30.725 1.00 58.88 89 GLU A CA 1
ATOM 716 C C . GLU A 1 89 ? 1.450 -10.901 -31.363 1.00 58.88 89 GLU A C 1
ATOM 718 O O . GLU A 1 89 ? 1.586 -10.588 -32.541 1.00 58.88 89 GLU A O 1
ATOM 723 N N . ALA A 1 90 ? 2.503 -11.294 -30.640 1.00 57.44 90 ALA A N 1
ATOM 724 C CA . ALA A 1 90 ? 3.857 -11.439 -31.177 1.00 57.44 90 ALA A CA 1
ATOM 725 C C . ALA A 1 90 ? 3.997 -12.615 -32.162 1.00 57.44 90 ALA A C 1
ATOM 727 O O . ALA A 1 90 ? 4.967 -12.638 -32.927 1.00 57.44 90 ALA A O 1
ATOM 728 N N . MET A 1 91 ? 3.038 -13.550 -32.157 1.00 50.09 91 MET A N 1
ATOM 729 C CA . MET A 1 91 ? 2.856 -14.585 -33.181 1.00 50.09 91 MET A CA 1
ATOM 730 C C . MET A 1 91 ? 2.191 -14.062 -34.469 1.00 50.09 91 MET A C 1
ATOM 732 O O . MET A 1 91 ? 2.143 -14.803 -35.449 1.00 50.09 91 MET A O 1
ATOM 736 N N . ASP A 1 92 ? 1.746 -12.798 -34.531 1.00 57.38 92 ASP A N 1
ATOM 737 C CA . ASP A 1 92 ? 1.352 -12.120 -35.779 1.00 57.38 92 ASP A CA 1
ATOM 738 C C . ASP A 1 92 ? 2.610 -11.697 -36.572 1.00 57.38 92 ASP A C 1
ATOM 740 O O . ASP A 1 92 ? 2.896 -10.524 -36.825 1.00 57.38 92 ASP A O 1
ATOM 744 N N . GLU A 1 93 ? 3.422 -12.695 -36.933 1.00 56.84 93 GLU A N 1
ATOM 745 C CA . GLU A 1 93 ? 4.693 -12.591 -37.666 1.00 56.84 93 GLU A CA 1
ATOM 746 C C . GLU A 1 93 ? 4.535 -11.856 -39.018 1.00 56.84 93 GLU A C 1
ATOM 748 O O . GLU A 1 93 ? 5.473 -11.240 -39.527 1.00 56.84 93 GLU A O 1
ATOM 753 N N . SER A 1 94 ? 3.303 -11.818 -39.535 1.00 59.41 94 SER A N 1
ATOM 754 C CA . SE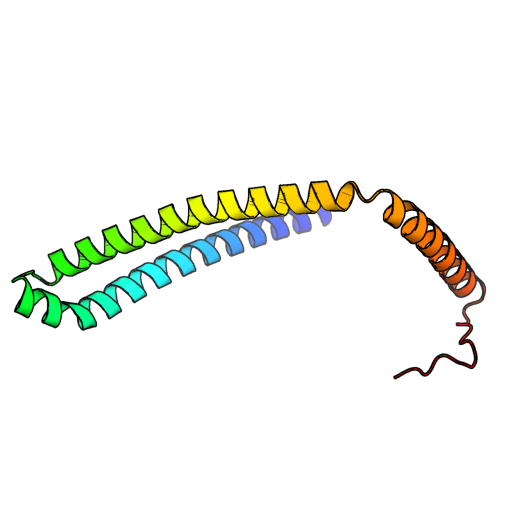R A 1 94 ? 2.866 -11.056 -40.709 1.00 59.41 94 SER A CA 1
ATOM 755 C C . SER A 1 94 ? 3.110 -9.544 -40.576 1.00 59.41 94 SER A C 1
ATOM 757 O O . SER A 1 94 ? 3.598 -8.906 -41.512 1.00 59.41 94 SER A O 1
ATOM 759 N N . LYS A 1 95 ? 2.859 -8.949 -39.399 1.00 56.69 95 LYS A N 1
ATOM 760 C CA . LYS A 1 95 ? 3.056 -7.501 -39.188 1.00 56.69 95 LYS A CA 1
ATOM 761 C C . LYS A 1 95 ? 4.508 -7.122 -38.921 1.00 56.69 95 LYS A C 1
ATOM 763 O O . LYS A 1 95 ? 4.916 -6.015 -39.272 1.00 56.69 95 LYS A O 1
ATOM 768 N N . LYS A 1 96 ? 5.308 -8.033 -38.354 1.00 58.28 96 LYS A N 1
ATOM 769 C CA . LYS A 1 96 ? 6.749 -7.814 -38.148 1.00 58.28 96 LYS A CA 1
ATOM 770 C C . LYS A 1 96 ? 7.477 -7.594 -39.469 1.00 58.28 96 LYS A C 1
ATOM 772 O O . LYS A 1 96 ? 8.280 -6.674 -39.546 1.00 58.28 96 LYS A O 1
ATOM 777 N N . GLY A 1 97 ? 7.171 -8.374 -40.508 1.00 62.44 97 GLY A N 1
ATOM 778 C CA . GLY A 1 97 ? 7.786 -8.198 -41.829 1.00 62.44 97 GLY A CA 1
ATOM 779 C C . GLY A 1 97 ? 7.504 -6.820 -42.438 1.00 62.44 97 GLY A C 1
ATOM 780 O O . GLY A 1 97 ? 8.414 -6.165 -42.939 1.00 62.44 97 GLY A O 1
ATOM 781 N N . VAL A 1 98 ? 6.261 -6.343 -42.318 1.00 66.19 98 VAL A N 1
ATOM 782 C CA . VAL A 1 98 ? 5.851 -5.018 -42.814 1.00 66.19 98 VAL A CA 1
ATOM 783 C C . VAL A 1 98 ? 6.498 -3.891 -42.003 1.00 66.19 98 VAL A C 1
ATOM 785 O O . VAL A 1 98 ? 6.981 -2.921 -42.579 1.00 66.19 98 VAL A O 1
ATOM 788 N N . PHE A 1 99 ? 6.567 -4.028 -40.677 1.00 63.19 99 PHE A N 1
ATOM 789 C CA . PHE A 1 99 ? 7.189 -3.028 -39.807 1.00 63.19 99 PHE A CA 1
ATOM 790 C C . PHE A 1 99 ? 8.712 -2.955 -39.981 1.00 63.19 99 PHE A C 1
ATOM 792 O O . PHE A 1 99 ? 9.271 -1.864 -39.987 1.00 63.19 99 PHE A O 1
ATOM 799 N N . LEU A 1 100 ? 9.382 -4.097 -40.166 1.00 67.56 100 LEU A N 1
ATOM 800 C CA . LEU A 1 100 ? 10.819 -4.143 -40.449 1.00 67.56 100 LEU A CA 1
ATOM 801 C C . LEU A 1 100 ? 11.140 -3.515 -41.813 1.00 67.56 100 LEU A C 1
ATOM 803 O O . LEU A 1 100 ? 12.079 -2.731 -41.906 1.00 67.56 100 LEU A O 1
ATOM 807 N N . ALA A 1 101 ? 10.318 -3.771 -42.835 1.00 72.94 101 ALA A N 1
ATOM 808 C CA . ALA A 1 101 ? 10.468 -3.128 -44.141 1.00 72.94 101 ALA A CA 1
ATOM 809 C C . ALA A 1 101 ? 10.267 -1.601 -44.074 1.00 72.94 101 ALA A C 1
ATOM 811 O O . ALA A 1 101 ? 10.971 -0.846 -44.748 1.00 72.94 101 ALA A O 1
ATOM 812 N N . GLU A 1 102 ? 9.334 -1.131 -43.243 1.00 73.44 102 GLU A N 1
ATOM 813 C CA . GLU A 1 102 ? 9.093 0.302 -43.050 1.00 73.44 102 GLU A CA 1
ATOM 814 C C . GLU A 1 102 ? 10.184 0.976 -42.195 1.00 73.44 102 GLU A C 1
ATOM 816 O O . GLU A 1 102 ? 10.561 2.124 -42.450 1.00 73.44 102 GLU A O 1
ATOM 821 N N . LEU A 1 103 ? 10.752 0.256 -41.220 1.00 76.25 103 LEU A N 1
ATOM 822 C CA . LEU A 1 103 ? 11.902 0.707 -40.432 1.00 76.25 103 LEU A CA 1
ATOM 823 C C . LEU A 1 103 ? 13.158 0.858 -41.288 1.00 76.25 103 LEU A C 1
ATOM 825 O O . LEU A 1 103 ? 13.818 1.890 -41.186 1.00 76.25 103 LEU A O 1
ATOM 829 N N . ASP A 1 104 ? 13.462 -0.112 -42.152 1.00 77.00 104 ASP A N 1
ATOM 830 C CA . ASP A 1 104 ? 14.596 -0.019 -43.081 1.00 77.00 104 ASP A CA 1
ATOM 831 C C . ASP A 1 104 ? 14.446 1.192 -44.010 1.00 77.00 104 ASP A C 1
ATOM 833 O O . ASP A 1 104 ? 15.393 1.952 -44.230 1.00 77.00 104 ASP A O 1
ATOM 837 N N . ARG A 1 105 ? 13.226 1.443 -44.498 1.00 73.94 105 ARG A N 1
ATOM 838 C CA . ARG A 1 105 ? 12.915 2.609 -45.333 1.00 73.94 105 ARG A CA 1
ATOM 839 C C . ARG A 1 105 ? 13.067 3.930 -44.572 1.00 73.94 105 ARG A C 1
ATOM 841 O O . ARG A 1 105 ? 13.595 4.900 -45.119 1.00 73.94 105 ARG A O 1
ATOM 848 N N . SER A 1 106 ? 12.629 3.970 -43.317 1.00 72.38 106 SER A N 1
ATOM 849 C CA . SER A 1 106 ? 12.744 5.153 -42.458 1.00 72.38 106 SER A CA 1
ATOM 850 C C . SER A 1 106 ? 14.195 5.429 -42.062 1.00 72.38 106 SER A C 1
ATOM 852 O O . SER A 1 106 ? 14.633 6.578 -42.096 1.00 72.38 106 SER A O 1
ATOM 854 N N . LEU A 1 107 ? 14.975 4.387 -41.760 1.00 73.94 107 LEU A N 1
ATOM 855 C CA . LEU A 1 107 ? 16.408 4.496 -41.489 1.00 73.94 107 LEU A CA 1
ATOM 856 C C . LEU A 1 107 ? 17.176 4.991 -42.714 1.00 73.94 107 LEU A C 1
ATOM 858 O O . LEU A 1 107 ? 18.023 5.867 -42.566 1.00 73.94 107 LEU A O 1
ATOM 862 N N . ALA A 1 108 ? 16.832 4.529 -43.918 1.00 75.06 108 ALA A N 1
ATOM 863 C CA . ALA A 1 108 ? 17.419 5.045 -45.153 1.00 75.06 108 ALA A CA 1
ATOM 864 C C . ALA A 1 108 ? 17.124 6.545 -45.356 1.00 75.06 108 ALA A C 1
ATOM 866 O O . ALA A 1 108 ? 18.025 7.307 -45.709 1.00 75.06 108 ALA A O 1
ATOM 867 N N . LYS A 1 109 ? 15.893 7.000 -45.063 1.00 66.31 109 LYS A N 1
ATOM 868 C CA . LYS A 1 109 ? 15.534 8.432 -45.091 1.00 66.31 109 LYS A CA 1
ATOM 869 C C . LYS A 1 109 ? 16.316 9.246 -44.051 1.00 66.31 109 LYS A C 1
ATOM 871 O O . LYS A 1 109 ? 16.740 10.364 -44.341 1.00 66.31 109 LYS A O 1
ATOM 876 N N . VAL A 1 110 ? 16.536 8.696 -42.856 1.00 68.06 110 VAL A N 1
ATOM 877 C CA . VAL A 1 110 ? 17.328 9.348 -41.799 1.00 68.06 110 VAL A CA 1
ATOM 878 C C . VAL A 1 110 ? 18.815 9.389 -42.157 1.00 68.06 110 VAL A C 1
ATOM 880 O O . VAL A 1 110 ? 19.461 10.414 -41.964 1.00 68.06 110 VAL A O 1
ATOM 883 N N . GLU A 1 111 ? 19.375 8.322 -42.722 1.00 70.06 111 GLU A N 1
ATOM 884 C CA . GLU A 1 111 ? 20.768 8.327 -43.172 1.00 70.06 111 GLU A CA 1
ATOM 885 C C . GLU A 1 111 ? 20.979 9.342 -44.306 1.00 70.06 111 GLU A C 1
ATOM 887 O O . GLU A 1 111 ? 21.973 10.074 -44.313 1.00 70.06 111 GLU A O 1
ATOM 892 N N . GLN A 1 112 ? 20.012 9.457 -45.220 1.00 63.97 112 GLN A N 1
ATOM 893 C CA . GLN A 1 112 ? 20.021 10.478 -46.263 1.00 63.97 112 GLN A CA 1
ATOM 894 C C . GLN A 1 112 ? 19.927 11.897 -45.678 1.00 63.97 112 GLN A C 1
ATOM 896 O O . GLN A 1 112 ? 20.698 12.767 -46.081 1.00 63.97 112 GLN A O 1
ATOM 901 N N . SER A 1 113 ? 19.073 12.133 -44.676 1.00 56.72 113 SER A N 1
ATOM 902 C CA . SER A 1 113 ? 18.943 13.456 -44.045 1.00 56.72 113 SER A CA 1
ATOM 903 C C . SER A 1 113 ? 20.170 13.849 -43.212 1.00 56.72 113 SER A C 1
ATOM 905 O O . SER A 1 113 ? 20.550 15.021 -43.195 1.00 56.72 113 SER A O 1
ATOM 907 N N . ILE A 1 114 ? 20.857 12.883 -42.589 1.00 60.72 114 ILE A N 1
ATOM 908 C CA . ILE A 1 114 ? 22.141 13.103 -41.903 1.00 60.72 114 ILE A CA 1
ATOM 909 C C . ILE A 1 114 ? 23.244 13.447 -42.915 1.00 60.72 114 ILE A C 1
ATOM 911 O O . ILE A 1 114 ? 24.078 14.314 -42.643 1.00 60.72 114 ILE A O 1
ATOM 915 N N . ARG A 1 115 ? 23.245 12.799 -44.087 1.00 61.22 115 ARG A N 1
ATOM 916 C CA . ARG A 1 115 ? 24.247 13.007 -45.144 1.00 61.22 115 ARG A CA 1
ATOM 917 C C . ARG A 1 115 ? 24.051 14.324 -45.901 1.00 61.22 115 ARG A C 1
ATOM 919 O O . ARG A 1 115 ? 25.032 14.995 -46.203 1.00 61.22 115 ARG A O 1
ATOM 926 N N . GLU A 1 116 ? 22.808 14.704 -46.185 1.00 57.03 116 GLU A N 1
ATOM 927 C CA . GLU A 1 116 ? 22.468 15.908 -46.960 1.00 57.03 116 GLU A CA 1
ATOM 928 C C . GLU A 1 116 ? 22.168 17.132 -46.079 1.00 57.03 116 GLU A C 1
ATOM 930 O O . GLU A 1 116 ? 22.077 18.251 -46.585 1.00 57.03 116 GLU A O 1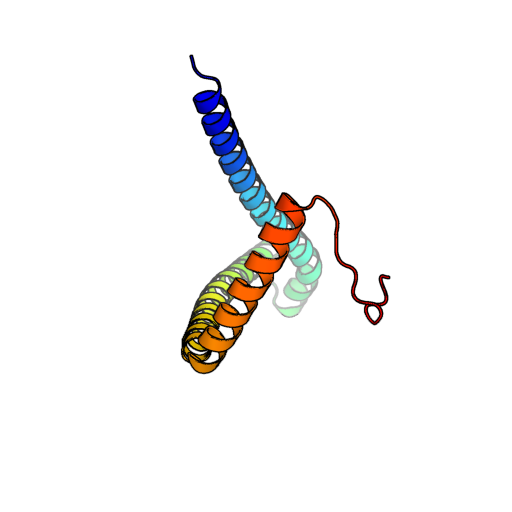
ATOM 935 N N . LYS A 1 117 ? 22.051 16.950 -44.754 1.00 53.97 117 LYS A N 1
ATOM 936 C CA . LYS A 1 117 ? 21.788 18.004 -43.754 1.00 53.97 117 LYS A CA 1
ATOM 937 C C . LYS A 1 117 ? 20.548 18.861 -44.066 1.00 53.97 117 LYS A C 1
ATOM 939 O O . LYS A 1 117 ? 20.435 19.992 -43.592 1.00 53.97 117 LYS A O 1
ATOM 944 N N . SER A 1 118 ? 19.627 18.320 -44.860 1.00 55.03 118 SER A N 1
ATOM 945 C CA . SER A 1 118 ? 18.390 18.949 -45.312 1.00 55.03 118 SER A CA 1
ATOM 946 C C . SER A 1 118 ? 17.258 17.930 -45.183 1.00 55.03 118 SER A C 1
ATOM 948 O O . SER A 1 118 ? 17.440 16.756 -45.508 1.00 55.03 118 SER A O 1
ATOM 950 N N . TRP A 1 119 ? 16.113 18.364 -44.658 1.00 55.22 119 TRP A N 1
ATOM 951 C CA . TRP A 1 119 ? 14.936 17.517 -44.484 1.00 55.22 119 TRP A CA 1
ATOM 952 C C . TRP A 1 119 ? 14.047 17.631 -45.729 1.00 55.22 119 TRP A C 1
ATOM 954 O O . TRP A 1 119 ? 13.507 18.716 -45.966 1.00 55.22 119 TRP A O 1
ATOM 964 N N . PRO A 1 120 ? 13.879 16.571 -46.542 1.00 55.56 120 PRO A N 1
ATOM 965 C CA . PRO A 1 120 ? 12.975 16.630 -47.680 1.00 55.56 120 PRO A CA 1
ATOM 966 C C . PRO A 1 120 ? 11.531 16.542 -47.170 1.00 55.56 120 PRO A C 1
ATOM 968 O O . PRO A 1 120 ? 11.015 15.458 -46.916 1.00 55.56 120 PRO A O 1
ATOM 971 N N . ILE A 1 121 ? 10.888 17.696 -46.975 1.00 56.19 121 ILE A N 1
ATOM 972 C CA . ILE A 1 121 ? 9.446 17.779 -46.710 1.00 56.19 121 ILE A CA 1
ATOM 973 C C . ILE A 1 121 ? 8.733 17.537 -48.043 1.00 56.19 121 ILE A C 1
ATOM 975 O O . ILE A 1 121 ? 8.861 18.336 -48.974 1.00 56.19 121 ILE A O 1
ATOM 979 N N . GLU A 1 122 ? 8.005 16.428 -48.160 1.00 60.03 122 GLU A N 1
ATOM 980 C CA . GLU A 1 122 ? 7.195 16.159 -49.347 1.00 60.03 122 GLU A CA 1
ATOM 981 C C . GLU A 1 122 ? 5.966 17.104 -49.359 1.00 60.03 122 GLU A C 1
ATOM 983 O O . GLU A 1 122 ? 5.383 17.359 -48.303 1.00 60.03 122 GLU A O 1
ATOM 988 N N . PRO A 1 123 ? 5.518 17.631 -50.520 1.00 57.22 123 PRO A N 1
ATOM 989 C CA . PRO A 1 123 ? 4.563 18.755 -50.590 1.00 57.22 123 PRO A CA 1
ATOM 990 C C . PRO A 1 123 ? 3.172 18.516 -49.978 1.00 57.22 123 PRO A C 1
ATOM 992 O O . PRO A 1 123 ? 2.356 19.435 -49.930 1.00 57.22 123 PRO A O 1
ATOM 995 N N . HIS A 1 124 ? 2.867 17.285 -49.568 1.00 58.00 124 HIS A N 1
ATOM 996 C CA . HIS A 1 124 ? 1.570 16.881 -49.032 1.00 58.00 124 HIS A CA 1
ATOM 997 C C . HIS A 1 124 ? 1.564 16.709 -47.505 1.00 58.00 124 HIS A C 1
ATOM 999 O O . HIS A 1 124 ? 0.508 16.449 -46.928 1.00 58.00 124 HIS A O 1
ATOM 1005 N N . GLU A 1 125 ? 2.705 16.882 -46.837 1.00 44.75 125 GLU A N 1
ATOM 1006 C CA . GLU A 1 125 ? 2.817 16.738 -45.389 1.00 44.75 125 GLU A CA 1
ATOM 1007 C C . GLU A 1 125 ? 2.539 18.089 -44.707 1.00 44.75 125 GLU A C 1
ATOM 1009 O O . GLU A 1 125 ? 3.363 19.005 -44.707 1.00 44.75 125 GLU A O 1
ATOM 1014 N N . ARG A 1 126 ? 1.325 18.262 -44.160 1.00 52.53 126 ARG A N 1
ATOM 1015 C CA . ARG A 1 126 ? 1.011 19.432 -43.326 1.00 52.53 126 ARG A CA 1
ATOM 1016 C C . ARG A 1 126 ? 1.638 19.243 -41.948 1.00 52.53 126 ARG A C 1
ATOM 1018 O O . ARG A 1 126 ? 1.138 18.460 -41.146 1.00 52.53 126 ARG A O 1
ATOM 1025 N N . VAL A 1 127 ? 2.701 19.994 -41.687 1.00 49.91 127 VAL A N 1
ATOM 1026 C CA . VAL A 1 127 ? 3.324 20.121 -40.366 1.00 49.91 127 VAL A CA 1
ATOM 1027 C C . VAL A 1 127 ? 2.407 20.969 -39.471 1.00 49.91 127 VAL A C 1
ATOM 1029 O O . VAL A 1 127 ? 2.104 22.112 -39.820 1.00 49.91 127 VAL A O 1
ATOM 1032 N N . TYR A 1 128 ? 1.945 20.394 -38.358 1.00 45.72 128 TYR A N 1
ATOM 1033 C CA . TYR A 1 128 ? 1.371 21.111 -37.212 1.00 45.72 128 TYR A CA 1
ATOM 1034 C C . TYR A 1 128 ? 2.423 21.237 -36.113 1.00 45.72 128 TYR A C 1
ATOM 1036 O O . TYR A 1 128 ? 3.189 20.263 -35.936 1.00 45.72 128 TYR A O 1
#

Foldseek 3Di:
DDPVVVVVVVVVVVVVVVVVVVVVVVVVVLVVCLVVCLVVCVVVCCVPPVDHSVRSSVVVNVVVVVVVVVVVVVVVVVVVVVVVVVVVVVVCVVVVVVVVVVVVVVVVQVVVCVVVVDRPDDPPDDDD

Radius of gyration: 28.1 Å; chains: 1; bounding box: 64×36×72 Å

pLDDT: mean 75.57, std 12.29, range [44.75, 91.56]

Sequence (128 aa):
MTAERQKIRAAEWLYRWNLSSSIIGIVFTILTFMGVFTLVLGPIFTERFGFTYFQTALLLFLFVLGVIIGFGVYLDKVLKSLRALLEAEAMDESKKGVFLAELDRSLAKVEQSIREKSWPIEPHERVY

Secondary structure (DSSP, 8-state):
--HHHHHHHHHHHHHHHHHHHHHHHHHHHHHHHHHHHHHHHHHHHHHHH---HHHHHHHHHHHHHHHHHHHHHHHHHHHHHHHHHHHHHHT-HHHHHHHHHHHHHHHHHHHHHHHHSS----TT----